Protein AF-A0A7W0TTY4-F1 (afdb_monomer)

Foldseek 3Di:
DDDPPPDDPDQDLAVLVDKDWFFFFQDDPVVCCVLPVWDWDWDADPPAIKTWTWDQWPPRFIWIWMDGPPDPDGGIIIMGHPPDQSVVVVVRVCVNSVDDPNGTPDGDDHD

Nearest PDB structures (foldseek):
  1e42-assembly1_A  TM=5.066E-01  e=1.480E-01  Homo sapiens
  3cfi-assembly3_G  TM=5.150E-01  e=8.373E-01  Vibrio vulnificus
  6yp4-assembly1_A-2  TM=6.833E-01  e=2.816E+00  Hippeastrum hybrid cultivar
  7k9m-assembly1_B  TM=3.109E-01  e=1.408E+00  Mycobacterium tuberculosis H37Rv
  4esq-assembly1_A  TM=3.036E-01  e=7.519E+00  Mycobacterium tuberculosis H37Rv

Mean predicted aligned error: 6.45 Å

Secondary structure (DSSP, 8-state):
------------SSTTS-EEEEEEESS-HHHHHHHH----EEEE-SS-EEEEEEEE-STT-EEEEEEETT--SSSEEEEEETTS-HHHHHHHHHHHTT--TTSEEEEPPP-

Solvent-accessible surface area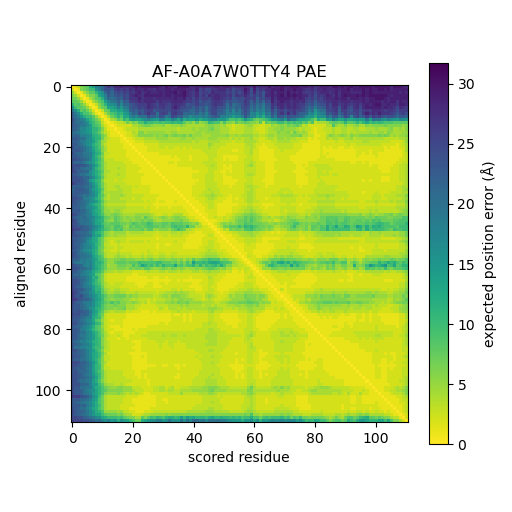 (backbone atoms only — not comparable to full-atom values): 6717 Å² total; per-residue (Å²): 137,87,77,82,78,74,79,73,75,78,73,61,86,27,89,72,76,44,68,38,73,46,34,29,30,50,50,42,66,72,52,44,24,70,76,70,70,50,70,69,43,82,50,69,61,98,87,45,48,26,39,35,31,77,46,79,49,75,93,89,38,51,33,41,38,38,38,51,75,84,56,86,66,88,34,22,38,31,30,32,33,60,84,55,62,64,73,60,51,51,54,48,50,33,64,74,67,68,56,54,86,80,45,46,75,45,69,52,80,91,130

Sequence (111 aa):
MSSQAATTARATLFPSGDSEPLAVLAAEPVVLAARYGLSFVDGSDDLDALQFAVLDLAAERSVALSKHQGDLHPGTVVRIDANADPTEARAMLAATLDLGPGDVLWWSPDS

Radius of gyration: 15.49 Å; Cα contacts (8 Å, |Δi|>4): 180; chains: 1; bounding box: 29×57×33 Å

pLDDT: mean 88.56, std 15.49, range [40.41, 98.44]

Structure (mmCIF, N/CA/C/O backbone):
data_AF-A0A7W0TTY4-F1
#
_entry.id   AF-A0A7W0TTY4-F1
#
loop_
_atom_site.group_PDB
_atom_site.id
_atom_site.type_symbol
_atom_site.label_atom_id
_atom_site.label_alt_id
_atom_site.label_comp_id
_atom_site.label_asym_id
_atom_site.label_entity_id
_atom_site.label_seq_id
_atom_site.pdbx_PDB_ins_code
_atom_site.Cartn_x
_atom_site.Cartn_y
_atom_site.Cartn_z
_atom_site.occupancy
_atom_site.B_iso_or_equiv
_atom_site.auth_seq_id
_atom_site.auth_comp_id
_atom_site.auth_asym_id
_atom_site.auth_atom_id
_atom_site.pdbx_PDB_model_num
ATOM 1 N N . MET A 1 1 ? 9.647 -46.475 -7.201 1.00 47.16 1 MET A N 1
ATOM 2 C CA . MET A 1 1 ? 9.861 -45.374 -8.162 1.00 47.16 1 MET A CA 1
ATOM 3 C C . MET A 1 1 ? 9.650 -44.081 -7.402 1.00 47.16 1 MET A C 1
ATOM 5 O O . MET A 1 1 ? 8.516 -43.673 -7.201 1.00 47.16 1 MET A O 1
ATOM 9 N N . SER A 1 2 ? 10.733 -43.530 -6.860 1.00 45.25 2 SER A N 1
ATOM 10 C CA . SER A 1 2 ? 10.712 -42.271 -6.119 1.00 45.25 2 SER A CA 1
ATOM 11 C C . SER A 1 2 ? 10.823 -41.132 -7.122 1.00 45.25 2 SER A C 1
ATOM 13 O O . SER A 1 2 ? 11.806 -41.074 -7.853 1.00 45.25 2 SER A O 1
ATOM 15 N N . SER A 1 3 ? 9.838 -40.241 -7.155 1.00 49.91 3 SER A N 1
ATOM 16 C CA . SER A 1 3 ? 9.991 -38.934 -7.787 1.00 49.91 3 SER A CA 1
ATOM 17 C C . SER A 1 3 ? 9.667 -37.889 -6.733 1.00 49.91 3 SER A C 1
ATOM 19 O O . SER A 1 3 ? 8.506 -37.593 -6.464 1.00 49.91 3 SER A O 1
ATOM 21 N N . GLN A 1 4 ? 10.719 -37.392 -6.085 1.00 43.12 4 GLN A N 1
ATOM 22 C CA . GLN A 1 4 ? 10.678 -36.137 -5.351 1.00 43.12 4 GLN A CA 1
ATOM 23 C C . GLN A 1 4 ? 10.422 -35.033 -6.379 1.00 43.12 4 GLN A C 1
ATOM 25 O O . GLN A 1 4 ? 11.297 -34.723 -7.184 1.00 43.12 4 GLN A O 1
ATOM 30 N N . ALA A 1 5 ? 9.224 -34.453 -6.374 1.00 44.28 5 ALA A N 1
ATOM 31 C CA . ALA A 1 5 ? 9.045 -33.125 -6.935 1.00 44.28 5 ALA A CA 1
ATOM 32 C C . ALA A 1 5 ? 9.686 -32.162 -5.934 1.00 44.28 5 ALA A C 1
ATOM 34 O O . ALA A 1 5 ? 9.143 -31.913 -4.858 1.00 44.28 5 ALA A O 1
ATOM 35 N N . ALA A 1 6 ? 10.906 -31.736 -6.249 1.00 43.47 6 ALA A N 1
ATOM 36 C CA . ALA A 1 6 ? 11.620 -30.727 -5.497 1.00 43.47 6 ALA A CA 1
ATOM 37 C C . ALA A 1 6 ? 10.743 -29.476 -5.395 1.00 43.47 6 ALA A C 1
ATOM 39 O O . ALA A 1 6 ? 10.343 -28.901 -6.405 1.00 43.47 6 ALA A O 1
ATOM 40 N N . THR A 1 7 ? 10.440 -29.105 -4.156 1.00 40.41 7 THR A N 1
ATOM 41 C CA . THR A 1 7 ? 9.923 -27.816 -3.715 1.00 40.41 7 THR A CA 1
ATOM 42 C C . THR A 1 7 ? 10.511 -26.686 -4.560 1.00 40.41 7 THR A C 1
ATOM 44 O O . THR A 1 7 ? 11.670 -26.314 -4.383 1.00 40.41 7 THR A O 1
ATOM 47 N N . THR A 1 8 ? 9.727 -26.150 -5.497 1.00 42.31 8 THR A N 1
ATOM 48 C CA . THR A 1 8 ? 10.056 -24.904 -6.189 1.00 42.31 8 THR A CA 1
ATOM 49 C C . THR A 1 8 ? 10.200 -23.832 -5.118 1.00 42.31 8 THR A C 1
ATOM 51 O O . THR A 1 8 ? 9.274 -23.607 -4.336 1.00 42.31 8 THR A O 1
ATOM 54 N N . ALA A 1 9 ? 11.394 -23.245 -5.026 1.00 42.09 9 ALA A N 1
ATOM 55 C CA . ALA A 1 9 ? 11.694 -22.145 -4.128 1.00 42.09 9 ALA A CA 1
ATOM 56 C C . ALA A 1 9 ? 10.565 -21.111 -4.215 1.00 42.09 9 ALA A C 1
ATOM 58 O O . ALA A 1 9 ? 10.241 -20.646 -5.308 1.00 42.09 9 ALA A O 1
ATOM 59 N N . ARG A 1 10 ? 9.932 -20.794 -3.079 1.00 45.00 10 ARG A N 1
ATOM 60 C CA . ARG A 1 10 ? 9.046 -19.632 -2.989 1.00 45.00 10 ARG A CA 1
ATOM 61 C C . ARG A 1 10 ? 9.868 -18.442 -3.470 1.00 45.00 10 ARG A C 1
ATOM 63 O O . ARG A 1 10 ? 10.856 -18.105 -2.821 1.00 45.00 10 ARG A O 1
ATOM 70 N N . ALA A 1 11 ? 9.500 -17.884 -4.621 1.00 53.22 11 ALA A N 1
ATOM 71 C CA . ALA A 1 11 ? 10.042 -16.620 -5.081 1.00 53.22 11 ALA A CA 1
ATOM 72 C C . ALA A 1 11 ? 9.951 -15.639 -3.910 1.00 53.22 11 ALA A C 1
ATOM 74 O O . ALA A 1 11 ? 8.915 -15.552 -3.243 1.00 53.22 11 ALA A O 1
ATOM 75 N N . THR A 1 12 ? 11.060 -14.979 -3.595 1.00 68.94 12 THR A N 1
ATOM 76 C CA . THR A 1 12 ? 11.022 -13.821 -2.712 1.00 68.94 12 THR A CA 1
ATOM 77 C C . THR A 1 12 ? 9.977 -12.864 -3.272 1.00 68.94 12 THR A C 1
ATOM 79 O O . THR A 1 12 ? 9.953 -12.629 -4.478 1.00 68.94 12 THR A O 1
ATOM 82 N N . LEU A 1 13 ? 9.098 -12.348 -2.405 1.00 81.94 13 LEU A N 1
ATOM 83 C CA . LEU A 1 13 ? 8.052 -11.391 -2.788 1.00 81.94 13 LEU A CA 1
ATOM 84 C C . LEU A 1 13 ? 8.611 -10.260 -3.667 1.00 81.94 13 LEU A C 1
ATOM 86 O O . LEU A 1 13 ? 7.957 -9.810 -4.600 1.00 81.94 13 LEU A O 1
ATOM 90 N N . PHE A 1 14 ? 9.845 -9.855 -3.374 1.00 86.50 14 PHE A N 1
ATOM 91 C CA . PHE A 1 14 ? 10.609 -8.882 -4.131 1.00 86.50 14 PHE A CA 1
ATOM 92 C C . PHE A 1 14 ? 11.804 -9.565 -4.818 1.00 86.50 14 PHE A C 1
ATOM 94 O O . PHE A 1 14 ? 12.672 -10.118 -4.126 1.00 86.50 14 PHE A O 1
ATOM 101 N N . PRO A 1 15 ? 11.856 -9.585 -6.164 1.00 87.88 15 PRO A N 1
ATOM 102 C CA . PRO A 1 15 ? 12.981 -10.134 -6.924 1.00 87.88 15 PRO A CA 1
ATOM 103 C C . PRO A 1 15 ? 14.346 -9.511 -6.599 1.00 87.88 15 PRO A C 1
ATOM 105 O O . PRO A 1 15 ? 15.356 -10.210 -6.648 1.00 87.88 15 PRO A O 1
ATOM 108 N N . SER A 1 16 ? 14.392 -8.223 -6.256 1.00 88.19 16 SER A N 1
ATOM 109 C CA . SER A 1 16 ? 15.611 -7.513 -5.843 1.00 88.19 16 SER A CA 1
ATOM 110 C C . SER A 1 16 ? 16.163 -7.992 -4.497 1.00 88.19 16 SER A C 1
ATOM 112 O O . SER A 1 16 ? 17.339 -7.782 -4.205 1.00 88.19 16 SER A O 1
ATOM 114 N N . GLY A 1 17 ? 15.326 -8.640 -3.680 1.00 89.50 17 GLY A N 1
ATOM 115 C CA . GLY A 1 17 ? 15.631 -8.950 -2.285 1.00 89.50 17 GLY A CA 1
ATOM 116 C C . GLY A 1 17 ? 15.479 -7.757 -1.336 1.00 89.50 17 GLY A C 1
ATOM 117 O O . GLY A 1 17 ? 15.728 -7.925 -0.145 1.00 89.50 17 GLY A O 1
ATOM 118 N N . ASP A 1 18 ? 15.049 -6.594 -1.834 1.00 91.69 18 ASP A N 1
ATOM 119 C CA . ASP A 1 18 ? 14.802 -5.387 -1.045 1.00 91.69 18 ASP A CA 1
ATOM 120 C C . ASP A 1 18 ? 13.468 -4.727 -1.436 1.00 91.69 18 ASP A C 1
ATOM 122 O O . ASP A 1 18 ? 12.797 -5.130 -2.388 1.00 91.69 18 ASP A O 1
ATOM 126 N N . SER A 1 19 ? 13.040 -3.728 -0.669 1.00 93.50 19 SER A N 1
ATOM 127 C CA . SER A 1 19 ? 11.815 -2.994 -0.957 1.00 93.50 19 SER A CA 1
ATOM 128 C C . SER A 1 19 ? 11.825 -1.558 -0.487 1.00 93.50 19 SER A C 1
ATOM 130 O O . SER A 1 19 ? 12.307 -1.225 0.597 1.00 93.50 19 SER A O 1
ATOM 132 N N . GLU A 1 20 ? 11.142 -0.724 -1.256 1.00 94.88 20 GLU A N 1
ATOM 133 C CA . GLU A 1 20 ? 10.996 0.696 -0.980 1.00 94.88 20 GLU A CA 1
ATOM 134 C C . GLU A 1 20 ? 9.535 1.052 -0.683 1.00 94.88 20 GLU A C 1
ATOM 136 O O . GLU A 1 20 ? 8.612 0.420 -1.215 1.00 94.88 20 GLU A O 1
ATOM 141 N N . PRO A 1 21 ? 9.284 2.037 0.198 1.00 96.25 21 PRO A N 1
ATOM 142 C CA . PRO A 1 21 ? 7.938 2.531 0.433 1.00 96.25 21 PRO A CA 1
ATOM 143 C C . PRO A 1 21 ? 7.409 3.239 -0.821 1.00 96.25 21 PRO A C 1
ATOM 145 O O . PRO A 1 21 ? 8.047 4.134 -1.369 1.00 96.25 21 PRO A O 1
ATOM 148 N N . LEU A 1 22 ? 6.207 2.863 -1.246 1.00 97.31 22 LEU A N 1
ATOM 149 C CA . LEU A 1 22 ? 5.510 3.463 -2.382 1.00 97.31 22 LEU A CA 1
ATOM 150 C C . LEU A 1 22 ? 4.443 4.460 -1.938 1.00 97.31 22 LEU A C 1
ATOM 152 O O . LEU A 1 22 ? 4.281 5.515 -2.552 1.00 97.31 22 LEU A O 1
ATOM 156 N N . ALA A 1 23 ? 3.671 4.099 -0.914 1.00 98.00 23 ALA A N 1
ATOM 157 C CA . ALA A 1 23 ? 2.515 4.869 -0.480 1.00 98.00 23 ALA A CA 1
ATOM 158 C C . ALA A 1 23 ? 2.136 4.568 0.972 1.00 98.00 23 ALA A C 1
ATOM 160 O O . ALA A 1 23 ? 2.522 3.540 1.530 1.00 98.00 23 ALA A O 1
ATOM 161 N N . VAL A 1 24 ? 1.303 5.435 1.544 1.00 98.38 24 VAL A N 1
ATOM 162 C CA . VAL A 1 24 ? 0.523 5.149 2.753 1.00 98.38 24 VAL A CA 1
ATOM 163 C C . VAL A 1 24 ? -0.953 5.309 2.412 1.00 98.38 24 VAL A C 1
ATOM 165 O O . VAL A 1 24 ? -1.410 6.415 2.118 1.00 98.38 24 VAL A O 1
ATOM 168 N N . LEU A 1 25 ? -1.701 4.207 2.440 1.00 98.44 25 LEU A N 1
ATOM 169 C CA . LEU A 1 25 ? -3.150 4.221 2.243 1.00 98.44 25 LEU A CA 1
ATOM 170 C C . LEU A 1 25 ? -3.838 4.699 3.521 1.00 98.44 25 LEU A C 1
ATOM 172 O O . LEU A 1 25 ? -3.457 4.290 4.613 1.00 98.44 25 LEU A O 1
ATOM 176 N N . ALA A 1 26 ? -4.880 5.518 3.392 1.00 98.12 26 ALA A N 1
ATOM 177 C CA . ALA A 1 26 ? -5.623 6.060 4.531 1.00 98.12 26 ALA A CA 1
ATOM 178 C C . ALA A 1 26 ? -6.371 4.988 5.335 1.00 98.12 26 ALA A C 1
ATOM 180 O O . ALA A 1 26 ? -6.635 5.167 6.522 1.00 98.12 26 ALA A O 1
ATOM 181 N N . ALA A 1 27 ? -6.726 3.878 4.690 1.00 97.81 27 ALA A N 1
ATOM 182 C CA . ALA A 1 27 ? -7.432 2.776 5.319 1.00 97.81 27 ALA A CA 1
ATOM 183 C C . ALA A 1 27 ? -6.483 1.855 6.108 1.00 97.81 27 ALA A C 1
ATOM 185 O O . ALA A 1 27 ? -5.400 1.496 5.643 1.00 97.81 27 ALA A O 1
ATOM 186 N N . GLU A 1 28 ? -6.942 1.428 7.284 1.00 97.88 28 GLU A N 1
AT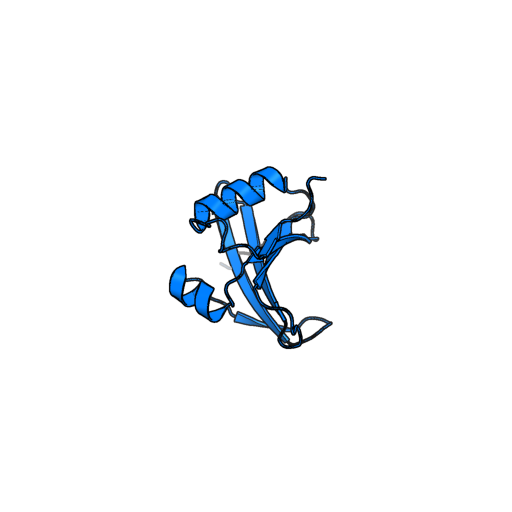OM 187 C CA . GLU A 1 28 ? -6.303 0.391 8.104 1.00 97.88 28 GLU A CA 1
ATOM 188 C C . GLU A 1 28 ? -6.477 -1.012 7.484 1.00 97.88 28 GLU A C 1
ATOM 190 O O . GLU A 1 28 ? -7.430 -1.222 6.718 1.00 97.88 28 GLU A O 1
ATOM 195 N N . PRO A 1 29 ? -5.645 -2.007 7.857 1.00 97.56 29 PRO A N 1
ATOM 196 C CA . PRO A 1 29 ? -5.710 -3.366 7.311 1.00 97.56 29 PRO A CA 1
ATOM 197 C C . PRO A 1 29 ? -7.107 -3.991 7.339 1.00 97.56 29 PRO A C 1
ATOM 199 O O . PRO A 1 29 ? -7.551 -4.565 6.349 1.00 97.56 29 PRO A O 1
ATOM 202 N N . VAL A 1 30 ? -7.845 -3.820 8.441 1.00 97.00 30 VAL A N 1
ATOM 203 C CA . VAL A 1 30 ? -9.213 -4.348 8.590 1.00 97.00 30 VAL A CA 1
ATOM 204 C C . VAL A 1 30 ? -10.190 -3.756 7.568 1.00 97.00 30 VAL A C 1
ATOM 206 O O . VAL A 1 30 ? -11.060 -4.458 7.053 1.00 97.00 30 VAL A O 1
ATOM 209 N N . VAL A 1 31 ? -10.032 -2.474 7.234 1.00 97.56 31 VAL A N 1
ATOM 210 C CA . VAL A 1 31 ? -10.875 -1.785 6.250 1.00 97.56 31 VAL A CA 1
ATOM 211 C C . VAL A 1 31 ? -10.491 -2.219 4.840 1.00 97.56 31 VAL A C 1
ATOM 213 O O . VAL A 1 31 ? -11.372 -2.504 4.031 1.00 97.56 31 VAL A O 1
ATOM 216 N N . LEU A 1 32 ? -9.190 -2.323 4.551 1.00 97.44 32 LEU A N 1
ATOM 217 C CA . LEU A 1 32 ? -8.684 -2.812 3.267 1.00 97.44 32 LEU A CA 1
ATOM 218 C C . LEU A 1 32 ? -9.114 -4.262 3.001 1.00 97.44 32 LEU A C 1
ATOM 220 O O . LEU A 1 32 ? -9.563 -4.575 1.900 1.00 97.44 32 LEU A O 1
ATOM 224 N N . ALA A 1 33 ? -9.045 -5.125 4.017 1.00 97.19 33 ALA A N 1
ATOM 225 C CA . ALA A 1 33 ? -9.526 -6.501 3.954 1.00 97.19 33 ALA A CA 1
ATOM 226 C C . ALA A 1 33 ? -11.016 -6.561 3.598 1.00 97.19 33 ALA A C 1
ATOM 228 O O . ALA A 1 33 ? -11.409 -7.268 2.673 1.00 97.19 33 ALA A O 1
ATOM 229 N N . ALA A 1 34 ? -11.843 -5.767 4.285 1.00 97.50 34 ALA A N 1
ATOM 230 C CA . ALA A 1 34 ? -13.281 -5.734 4.045 1.00 97.50 34 ALA A CA 1
ATOM 231 C C . ALA A 1 34 ? -13.649 -5.146 2.671 1.00 97.50 34 ALA A C 1
ATOM 233 O O . ALA A 1 34 ? -14.545 -5.663 2.007 1.00 97.50 34 ALA A O 1
ATOM 234 N N . ARG A 1 35 ? -12.975 -4.070 2.2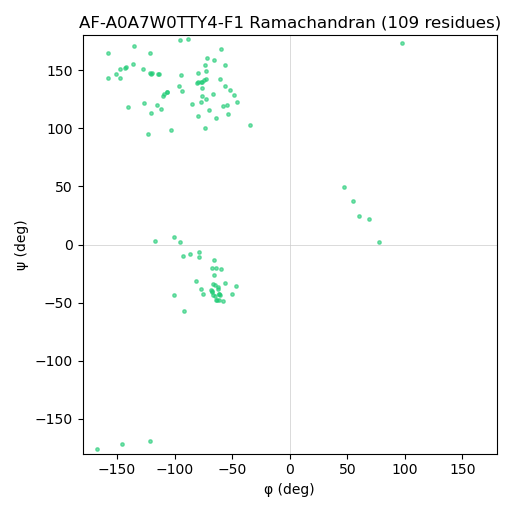40 1.00 96.50 35 ARG A N 1
ATOM 235 C CA . ARG A 1 35 ? -13.297 -3.352 0.995 1.00 96.50 35 ARG A CA 1
ATOM 236 C C . ARG A 1 35 ? -12.809 -4.085 -0.252 1.00 96.50 35 ARG A C 1
ATOM 238 O O . ARG A 1 35 ? -13.512 -4.081 -1.257 1.00 96.50 35 ARG A O 1
ATOM 245 N N . TYR A 1 36 ? -11.633 -4.705 -0.184 1.00 95.06 36 TYR A N 1
ATOM 246 C CA . TYR A 1 36 ? -10.951 -5.273 -1.352 1.00 95.06 36 TYR A CA 1
ATOM 247 C C . TYR A 1 36 ? -10.771 -6.795 -1.284 1.00 95.06 36 TYR A C 1
ATOM 249 O O . TYR A 1 36 ? -10.163 -7.380 -2.174 1.00 95.06 36 TYR A O 1
ATOM 257 N N . GLY A 1 37 ? -11.282 -7.455 -0.239 1.00 95.56 37 GLY A N 1
ATOM 258 C CA . GLY A 1 37 ? -11.147 -8.905 -0.070 1.00 95.56 37 GLY A CA 1
ATOM 259 C C . GLY A 1 37 ? -9.716 -9.361 0.230 1.00 95.56 37 GLY A C 1
ATOM 260 O O . GLY A 1 37 ? -9.378 -10.517 -0.021 1.00 95.56 37 GLY A O 1
ATOM 261 N N . LEU A 1 38 ? -8.863 -8.468 0.744 1.00 95.44 38 LEU A N 1
ATOM 262 C CA . LEU A 1 38 ? -7.481 -8.800 1.092 1.00 95.44 38 LEU A CA 1
ATOM 263 C C . LEU A 1 38 ? -7.427 -9.667 2.350 1.00 95.44 38 LEU A C 1
ATOM 265 O O . LEU A 1 38 ? -8.162 -9.449 3.311 1.00 95.44 38 LEU A O 1
ATOM 269 N N . SER A 1 39 ? -6.506 -10.626 2.357 1.00 96.25 39 SER A 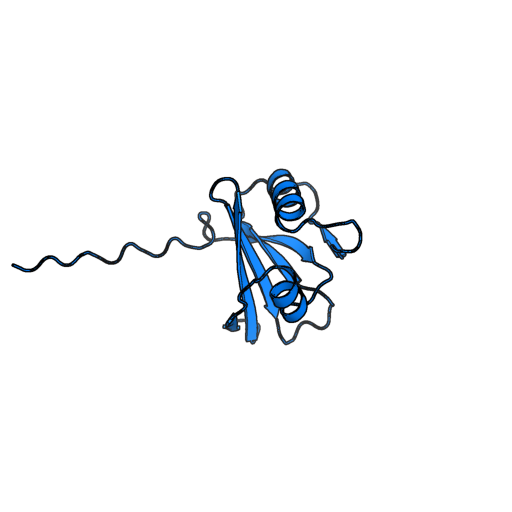N 1
ATOM 270 C CA . SER A 1 39 ? -6.226 -11.459 3.526 1.00 96.25 39 SER A CA 1
ATOM 271 C C . SER A 1 39 ? -4.944 -10.981 4.193 1.00 96.25 39 SER A C 1
ATOM 273 O O . SER A 1 39 ? -3.848 -11.315 3.748 1.00 96.25 39 SER A O 1
ATOM 275 N N . PHE A 1 40 ? -5.094 -10.189 5.253 1.00 96.69 40 PHE A N 1
ATOM 276 C CA . PHE A 1 40 ? -3.977 -9.838 6.122 1.00 96.69 40 PHE A CA 1
ATOM 277 C C . PHE A 1 40 ? -3.696 -10.983 7.091 1.00 96.69 40 PHE A C 1
ATOM 279 O O . PHE A 1 40 ? -4.617 -11.606 7.621 1.00 96.69 40 PHE A O 1
ATOM 286 N N . VAL A 1 41 ? -2.416 -11.248 7.316 1.00 96.12 41 VAL A N 1
ATOM 287 C CA . VAL A 1 41 ? -1.933 -12.209 8.302 1.00 96.12 41 VAL A CA 1
ATOM 288 C C . VAL A 1 41 ? -1.066 -11.490 9.323 1.00 96.12 41 VAL A C 1
ATOM 290 O O . VAL A 1 41 ? -0.378 -10.521 8.993 1.00 96.12 41 VAL A O 1
ATOM 293 N N . ASP A 1 42 ? -1.104 -11.969 10.561 1.00 96.00 42 ASP A N 1
ATOM 294 C CA . ASP A 1 42 ? -0.211 -11.484 11.604 1.00 96.00 42 ASP A CA 1
ATOM 295 C C . ASP A 1 42 ? 1.192 -12.076 11.396 1.00 96.00 42 ASP A C 1
ATOM 297 O O . ASP A 1 42 ? 1.364 -13.251 11.055 1.00 96.00 42 ASP A O 1
ATOM 301 N N . GLY A 1 43 ? 2.205 -11.251 11.613 1.00 93.00 43 GLY A N 1
ATOM 302 C CA . GLY A 1 43 ? 3.613 -11.610 11.584 1.00 93.00 43 GLY A CA 1
ATOM 303 C C . GLY A 1 43 ? 4.397 -10.811 12.616 1.00 93.00 43 GLY A C 1
ATOM 304 O O . GLY A 1 43 ? 3.835 -10.076 13.427 1.00 93.00 43 GLY A O 1
ATOM 305 N N . SER A 1 44 ? 5.716 -10.938 12.562 1.00 90.62 44 SER A N 1
ATOM 306 C CA . SER A 1 44 ? 6.645 -10.138 13.360 1.00 90.62 44 SER A CA 1
ATOM 307 C C . SER A 1 44 ? 7.932 -9.916 12.580 1.00 90.62 44 SER A C 1
ATOM 309 O O . SER A 1 44 ? 8.394 -10.843 11.907 1.00 90.62 44 SER A O 1
ATOM 311 N N . ASP A 1 45 ? 8.525 -8.738 12.712 1.00 85.75 45 ASP A N 1
ATOM 312 C CA . ASP A 1 45 ? 9.891 -8.458 12.272 1.00 85.75 45 ASP A CA 1
ATOM 313 C C . ASP A 1 45 ? 10.757 -7.987 13.454 1.00 85.75 45 ASP A C 1
ATOM 315 O O . ASP A 1 45 ? 10.367 -8.119 14.615 1.00 85.75 45 ASP A O 1
ATOM 319 N N . ASP A 1 46 ? 11.960 -7.487 13.164 1.00 85.50 46 ASP A N 1
ATOM 320 C CA . ASP A 1 46 ? 12.901 -7.011 14.185 1.00 85.50 46 ASP A CA 1
ATOM 321 C C . ASP A 1 46 ? 12.402 -5.765 14.944 1.00 85.50 46 ASP A C 1
ATOM 323 O O . ASP A 1 46 ? 12.989 -5.399 15.964 1.00 85.50 46 ASP A O 1
ATOM 327 N N . LEU A 1 47 ? 11.351 -5.095 14.454 1.00 84.00 47 LEU A N 1
ATOM 328 C CA . LEU A 1 47 ? 10.771 -3.915 15.087 1.00 84.00 47 LEU A CA 1
ATOM 329 C C . LEU A 1 47 ? 9.636 -4.302 16.037 1.00 84.00 47 LEU A C 1
ATOM 331 O O . LEU A 1 47 ? 9.693 -3.941 17.213 1.00 84.00 47 LEU A O 1
ATOM 335 N N . ASP A 1 48 ? 8.609 -4.998 15.535 1.00 89.62 48 ASP A N 1
ATOM 336 C CA . ASP A 1 48 ? 7.436 -5.415 16.320 1.00 89.62 48 ASP A CA 1
ATOM 337 C C . ASP A 1 48 ? 6.571 -6.455 15.570 1.00 89.62 48 ASP A C 1
ATOM 339 O O . ASP A 1 48 ? 6.873 -6.893 14.455 1.00 89.62 48 ASP A O 1
ATOM 343 N N . ALA A 1 49 ? 5.445 -6.835 16.172 1.00 94.56 49 ALA A N 1
ATOM 344 C CA . ALA A 1 49 ? 4.334 -7.464 15.479 1.00 94.56 49 ALA A CA 1
ATOM 345 C C . ALA A 1 49 ? 3.762 -6.546 14.382 1.00 94.56 49 ALA A C 1
ATOM 347 O O . ALA A 1 49 ? 3.638 -5.326 14.541 1.00 94.56 49 ALA A O 1
ATOM 348 N N . LEU A 1 50 ? 3.362 -7.149 13.267 1.00 95.44 50 LEU A N 1
ATOM 349 C CA . LEU A 1 50 ? 2.750 -6.457 12.139 1.00 95.44 50 LEU A CA 1
ATOM 350 C C . LEU A 1 50 ? 1.646 -7.298 11.510 1.00 95.44 50 LEU A C 1
ATOM 352 O O . LEU A 1 50 ? 1.699 -8.524 11.515 1.00 95.44 50 LEU A O 1
ATOM 356 N N . GLN A 1 51 ? 0.680 -6.623 10.903 1.00 97.25 51 GLN A N 1
ATOM 357 C CA . GLN A 1 51 ? -0.228 -7.235 9.944 1.00 97.25 51 GLN A CA 1
ATOM 358 C C . GLN A 1 51 ? 0.300 -6.976 8.548 1.00 97.25 51 GLN A C 1
ATOM 360 O O . GLN A 1 51 ? 0.688 -5.846 8.245 1.00 97.25 51 GLN A O 1
ATOM 365 N N . PHE A 1 52 ? 0.292 -7.986 7.685 1.00 96.19 52 PHE A N 1
ATOM 366 C CA . PHE A 1 52 ? 0.687 -7.798 6.297 1.00 96.19 52 PHE A CA 1
ATOM 367 C C . PHE A 1 52 ? -0.149 -8.621 5.322 1.00 96.19 52 PHE A C 1
ATOM 369 O O . PHE A 1 52 ? -0.675 -9.680 5.658 1.00 96.19 52 PHE A O 1
ATOM 376 N N . ALA A 1 53 ? -0.265 -8.118 4.101 1.00 96.88 53 ALA A N 1
ATOM 377 C CA . ALA A 1 53 ? -0.872 -8.797 2.968 1.00 96.88 53 ALA A CA 1
ATOM 378 C C . ALA A 1 53 ? 0.003 -8.593 1.730 1.00 96.88 53 ALA A C 1
ATOM 380 O O . ALA A 1 53 ? 0.738 -7.610 1.624 1.00 96.88 53 ALA A O 1
ATOM 381 N N . VAL A 1 54 ? -0.105 -9.515 0.780 1.00 95.62 54 VAL A N 1
ATOM 382 C CA . VAL A 1 54 ? 0.462 -9.353 -0.558 1.00 95.62 54 VAL A CA 1
ATOM 383 C C . VAL A 1 54 ? -0.685 -9.100 -1.518 1.00 95.62 54 VAL A C 1
ATOM 385 O O . VAL A 1 54 ? -1.685 -9.818 -1.490 1.00 95.62 54 VAL A O 1
ATOM 388 N N . LEU A 1 55 ? -0.538 -8.072 -2.345 1.00 94.38 55 LEU A N 1
ATOM 389 C CA . LEU A 1 55 ? -1.457 -7.774 -3.431 1.00 94.38 55 LEU A CA 1
ATOM 390 C C . LEU A 1 55 ? -0.715 -7.933 -4.750 1.00 94.38 55 LEU A C 1
ATOM 392 O O . LEU A 1 55 ? 0.250 -7.215 -5.014 1.00 94.38 55 LEU A O 1
ATOM 396 N N . ASP A 1 56 ? -1.203 -8.843 -5.581 1.00 92.44 56 ASP A N 1
ATOM 397 C CA . ASP A 1 56 ? -0.750 -8.958 -6.958 1.00 92.44 56 ASP A CA 1
ATOM 398 C C . ASP A 1 56 ? -1.392 -7.844 -7.789 1.00 92.44 56 ASP A C 1
ATOM 400 O O . ASP A 1 56 ? -2.614 -7.682 -7.837 1.00 92.44 56 ASP A O 1
ATOM 404 N N . LEU A 1 57 ? -0.541 -7.050 -8.422 1.00 89.44 57 LEU A N 1
ATOM 405 C CA . LEU A 1 57 ? -0.906 -6.084 -9.442 1.00 89.44 57 LEU A CA 1
ATOM 406 C C . LEU A 1 57 ? -0.884 -6.763 -10.822 1.00 89.44 57 LEU A C 1
ATOM 408 O O . LEU A 1 57 ? -0.528 -7.932 -10.983 1.00 89.44 57 LEU A O 1
ATOM 412 N N . ALA A 1 58 ? -1.255 -6.015 -11.862 1.00 85.38 58 ALA A N 1
ATOM 413 C CA . ALA A 1 58 ? -1.089 -6.476 -13.237 1.00 85.38 58 ALA A CA 1
ATOM 414 C C . ALA A 1 58 ? 0.394 -6.770 -13.579 1.00 85.38 58 ALA A C 1
ATOM 416 O O . ALA A 1 58 ? 1.309 -6.398 -12.848 1.00 85.38 58 ALA A O 1
ATOM 417 N N . ALA A 1 59 ? 0.636 -7.423 -14.719 1.00 79.81 59 ALA A N 1
ATOM 418 C CA . ALA A 1 59 ? 1.983 -7.659 -15.259 1.00 79.81 59 ALA A CA 1
ATOM 419 C C . ALA A 1 59 ? 2.966 -8.356 -14.289 1.00 79.81 59 ALA A C 1
ATOM 421 O O . ALA A 1 59 ? 4.150 -8.030 -14.281 1.00 79.81 59 ALA A O 1
ATOM 422 N N . GLU A 1 60 ? 2.471 -9.308 -13.485 1.00 74.62 60 GLU A N 1
ATOM 423 C CA . GLU A 1 60 ? 3.280 -10.134 -12.564 1.00 74.62 60 GLU A CA 1
ATOM 424 C C . GLU A 1 60 ? 4.040 -9.324 -11.499 1.00 74.62 60 GLU A C 1
ATOM 426 O O . GLU A 1 60 ? 5.055 -9.770 -10.966 1.00 74.62 60 GLU A O 1
ATOM 431 N N . ARG A 1 61 ? 3.553 -8.122 -11.173 1.00 84.69 61 ARG A N 1
ATOM 432 C CA . ARG A 1 61 ? 4.096 -7.314 -10.078 1.00 84.69 61 ARG A CA 1
ATOM 433 C C . ARG A 1 61 ? 3.294 -7.564 -8.817 1.00 84.69 61 ARG A C 1
ATOM 435 O O . ARG A 1 61 ? 2.079 -7.689 -8.882 1.00 84.69 61 ARG A O 1
ATOM 442 N N . SER A 1 62 ? 3.953 -7.533 -7.670 1.00 92.69 62 SER A N 1
ATOM 443 C CA . SER A 1 62 ? 3.287 -7.632 -6.374 1.00 92.69 62 SER A CA 1
ATOM 444 C C . SER A 1 62 ? 3.720 -6.476 -5.483 1.00 92.69 62 SER A C 1
ATOM 446 O O . SER A 1 62 ? 4.834 -5.959 -5.597 1.00 92.69 62 SER A O 1
ATOM 448 N N . VAL A 1 63 ? 2.831 -6.072 -4.583 1.00 95.75 63 VAL A N 1
ATOM 449 C CA . VAL A 1 63 ? 3.120 -5.099 -3.530 1.00 95.75 63 VAL A CA 1
ATOM 450 C C . VAL A 1 63 ? 2.865 -5.721 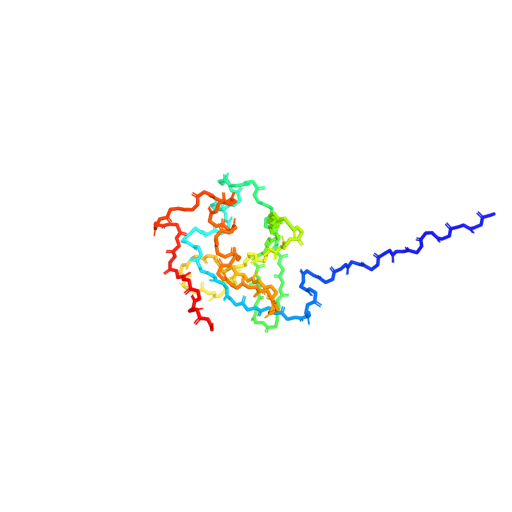-2.168 1.00 95.75 63 VAL A C 1
ATOM 452 O O . VAL A 1 63 ? 1.967 -6.551 -2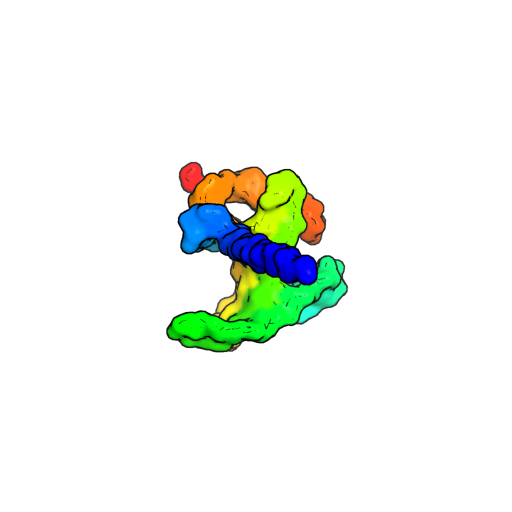.005 1.00 95.75 63 VAL A O 1
ATOM 455 N N . ALA A 1 64 ? 3.647 -5.303 -1.179 1.00 96.50 64 ALA A N 1
ATOM 456 C CA . ALA A 1 64 ? 3.392 -5.631 0.216 1.00 96.50 64 ALA A CA 1
ATOM 457 C C . ALA A 1 64 ? 2.566 -4.513 0.848 1.00 96.50 64 ALA A C 1
ATOM 459 O O . ALA A 1 64 ? 2.922 -3.343 0.725 1.00 96.50 64 ALA A O 1
ATOM 460 N N . LEU A 1 65 ? 1.498 -4.873 1.550 1.00 97.81 65 LEU A N 1
ATOM 461 C CA . LEU A 1 65 ? 0.765 -3.978 2.433 1.00 97.81 65 LEU A CA 1
ATOM 462 C C . LEU A 1 65 ? 1.093 -4.365 3.865 1.00 97.81 65 LEU A C 1
ATOM 464 O O . LEU A 1 65 ? 0.999 -5.545 4.195 1.00 97.81 65 LEU A O 1
ATOM 468 N N . SER A 1 66 ? 1.444 -3.408 4.717 1.00 96.94 66 SER A N 1
ATOM 469 C CA . SER A 1 66 ? 1.769 -3.704 6.110 1.00 96.94 66 SER A CA 1
ATOM 470 C C . SER A 1 66 ? 1.393 -2.597 7.084 1.00 96.94 66 SER A C 1
ATOM 472 O O . SER A 1 66 ? 1.429 -1.410 6.752 1.00 96.94 66 SER A O 1
ATOM 474 N N . LYS A 1 67 ? 1.100 -3.002 8.319 1.00 97.25 67 LYS A N 1
ATOM 475 C CA . LYS A 1 67 ? 0.907 -2.120 9.465 1.00 97.25 67 LYS A CA 1
ATOM 476 C C . LYS A 1 67 ? 1.534 -2.732 10.711 1.00 97.25 67 LYS A C 1
ATOM 478 O O . LYS A 1 67 ? 1.108 -3.800 11.145 1.00 97.25 67 LYS A O 1
ATOM 483 N N . HIS A 1 68 ? 2.523 -2.057 11.287 1.00 95.50 68 HIS A N 1
ATOM 484 C CA . HIS A 1 68 ? 3.096 -2.430 12.581 1.00 95.50 68 HIS A CA 1
ATOM 485 C C . HIS A 1 68 ? 2.153 -2.053 13.719 1.00 95.50 68 HIS A C 1
ATOM 487 O O . HIS A 1 68 ? 1.540 -0.986 13.694 1.00 95.50 68 HIS A O 1
ATOM 493 N N . GLN A 1 69 ? 2.061 -2.909 14.735 1.00 93.00 69 GLN A N 1
ATOM 494 C CA . GLN A 1 69 ? 1.175 -2.698 15.880 1.00 93.00 69 GLN A CA 1
ATOM 495 C C . GLN A 1 69 ? 1.581 -1.470 16.714 1.00 93.00 69 GLN A C 1
ATOM 497 O O . GLN A 1 69 ? 0.714 -0.758 17.222 1.00 93.00 69 GLN A O 1
ATOM 502 N N . GLY A 1 70 ? 2.885 -1.201 16.834 1.00 90.38 70 GLY A N 1
ATOM 503 C CA . GLY A 1 70 ? 3.419 -0.026 17.526 1.00 90.38 70 GLY A CA 1
ATOM 504 C C . GLY A 1 70 ? 3.371 1.294 16.741 1.00 90.38 70 GLY A C 1
ATOM 505 O O . GLY A 1 70 ? 3.701 2.337 17.308 1.00 90.38 70 GLY A O 1
ATOM 506 N N . ASP A 1 71 ? 2.982 1.291 15.461 1.00 91.19 71 ASP A N 1
ATOM 507 C CA . ASP A 1 71 ? 2.930 2.514 14.654 1.00 91.19 71 ASP A CA 1
ATOM 508 C C . ASP A 1 71 ? 1.663 3.332 14.953 1.00 91.19 71 ASP A C 1
ATOM 510 O O . ASP A 1 71 ? 0.549 2.948 14.598 1.00 91.19 71 ASP A O 1
ATOM 514 N N . LEU A 1 72 ? 1.852 4.489 15.595 1.00 92.19 72 LEU A N 1
ATOM 515 C CA . LEU A 1 72 ? 0.772 5.397 15.993 1.00 92.19 72 LEU A CA 1
ATOM 516 C C . LEU A 1 72 ? 0.243 6.271 14.846 1.00 92.19 72 LEU A C 1
ATOM 518 O O . LEU A 1 72 ? -0.764 6.960 15.024 1.00 92.19 72 LEU A O 1
ATOM 522 N N . HIS A 1 73 ? 0.916 6.299 13.694 1.00 93.75 73 HIS A N 1
ATOM 523 C CA . HIS A 1 73 ? 0.418 7.031 12.532 1.00 93.75 73 HIS A CA 1
ATOM 524 C C . HIS A 1 73 ? -0.773 6.283 11.927 1.00 93.75 73 HIS A C 1
ATOM 526 O O . HIS A 1 73 ? -0.826 5.065 12.022 1.00 93.75 73 HIS A O 1
ATOM 532 N N . PRO A 1 74 ? -1.752 6.952 11.309 1.00 94.06 74 PRO A N 1
ATOM 533 C CA . PRO A 1 74 ? -2.832 6.251 10.624 1.00 94.06 74 PRO A CA 1
ATOM 534 C C . PRO A 1 74 ? -2.358 5.630 9.306 1.00 94.06 74 PRO A C 1
ATOM 536 O O . PRO A 1 74 ? -1.452 6.146 8.648 1.00 94.06 74 PRO A O 1
ATOM 539 N N . GLY A 1 75 ? -3.044 4.572 8.886 1.00 97.06 75 GLY A N 1
ATOM 540 C CA . GLY A 1 75 ? -2.957 4.024 7.541 1.00 97.06 75 GLY A CA 1
ATOM 541 C C . GLY A 1 75 ? -2.025 2.828 7.389 1.00 97.06 75 GLY A C 1
ATOM 542 O O . GLY A 1 75 ? -1.292 2.445 8.302 1.00 97.06 75 GLY A O 1
ATOM 543 N N . THR A 1 76 ? -2.064 2.248 6.191 1.00 98.31 76 THR A N 1
ATOM 544 C CA . THR A 1 76 ? -1.324 1.037 5.812 1.00 98.31 76 THR A CA 1
ATOM 545 C C . THR A 1 76 ? -0.210 1.385 4.832 1.00 98.31 76 THR A C 1
ATOM 547 O O . THR A 1 76 ? -0.460 2.007 3.796 1.00 98.31 76 THR A O 1
ATOM 550 N N . VAL A 1 77 ? 1.016 0.961 5.131 1.00 97.94 77 VAL A N 1
ATOM 551 C CA . VAL A 1 77 ? 2.180 1.185 4.267 1.00 97.94 77 VAL A CA 1
ATOM 552 C C . VAL A 1 77 ? 2.131 0.220 3.090 1.00 97.94 77 VAL A C 1
ATOM 554 O O . VAL A 1 77 ? 1.905 -0.973 3.276 1.00 97.94 77 VAL A O 1
ATOM 557 N N . VAL A 1 78 ? 2.383 0.731 1.888 1.00 97.94 78 VAL A N 1
ATOM 558 C CA . VAL A 1 78 ? 2.561 -0.068 0.674 1.00 97.94 78 VAL A CA 1
ATOM 559 C C . VAL A 1 78 ? 4.024 -0.024 0.269 1.00 97.94 78 VAL A C 1
ATOM 561 O O . VAL A 1 78 ? 4.597 1.060 0.153 1.00 97.94 78 VAL A O 1
ATOM 564 N N . ARG A 1 79 ? 4.625 -1.190 0.033 1.00 97.00 79 ARG A N 1
ATOM 565 C CA . ARG A 1 79 ? 6.011 -1.334 -0.425 1.00 97.00 79 ARG A CA 1
ATOM 566 C C . ARG A 1 79 ? 6.074 -2.073 -1.754 1.00 97.00 79 ARG A C 1
ATOM 568 O O . ARG A 1 79 ? 5.269 -2.973 -2.003 1.00 97.00 79 ARG A O 1
ATOM 575 N N . ILE A 1 80 ? 7.049 -1.703 -2.574 1.00 95.81 80 ILE A N 1
ATOM 576 C CA . ILE A 1 80 ? 7.351 -2.337 -3.861 1.00 95.81 80 ILE A CA 1
ATOM 577 C C . ILE A 1 80 ? 8.778 -2.857 -3.889 1.00 95.81 80 ILE A C 1
ATOM 579 O O . ILE A 1 80 ? 9.591 -2.474 -3.052 1.00 95.81 80 ILE A O 1
ATOM 583 N N . ASP A 1 81 ? 9.073 -3.713 -4.865 1.00 94.38 81 ASP A N 1
ATOM 584 C CA . ASP A 1 81 ? 10.443 -4.121 -5.161 1.00 94.38 81 ASP A CA 1
ATOM 585 C C . ASP A 1 81 ? 11.322 -2.892 -5.436 1.00 94.38 81 ASP A C 1
ATOM 587 O O . ASP A 1 81 ? 10.899 -1.989 -6.157 1.00 94.38 81 ASP A O 1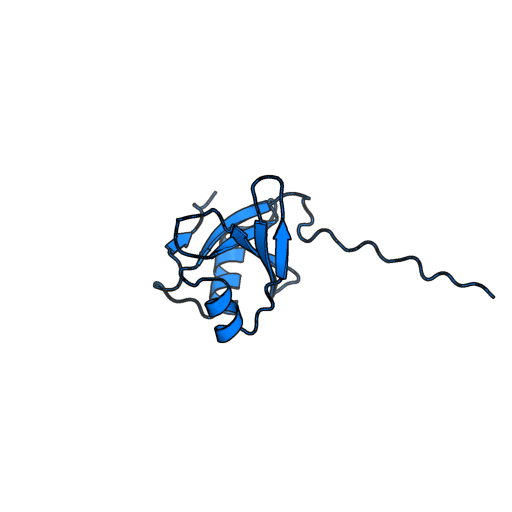
ATOM 591 N N . ALA A 1 82 ? 12.540 -2.861 -4.892 1.00 93.44 82 ALA A N 1
ATOM 592 C CA . ALA A 1 82 ? 13.428 -1.702 -5.025 1.00 93.44 82 ALA A CA 1
ATOM 593 C C . ALA A 1 82 ? 13.860 -1.401 -6.476 1.00 93.44 82 ALA A C 1
ATOM 595 O O . ALA A 1 82 ? 14.257 -0.281 -6.779 1.00 93.44 82 ALA A O 1
ATOM 596 N N . ASN A 1 83 ? 13.770 -2.373 -7.394 1.00 92.81 83 ASN A N 1
ATOM 597 C CA . ASN A 1 83 ? 14.065 -2.167 -8.814 1.00 92.81 83 ASN A CA 1
ATOM 598 C C . ASN A 1 83 ? 12.812 -1.858 -9.654 1.00 92.81 83 ASN A C 1
ATOM 600 O O . ASN A 1 83 ? 12.913 -1.751 -10.879 1.00 92.81 83 ASN A O 1
ATOM 604 N N . ALA A 1 84 ? 11.627 -1.766 -9.042 1.00 92.19 84 ALA A N 1
ATOM 605 C CA . ALA A 1 84 ? 10.400 -1.436 -9.756 1.00 92.19 84 ALA A CA 1
ATOM 606 C C . ALA A 1 84 ? 10.289 0.074 -10.021 1.00 92.19 84 ALA A C 1
ATOM 608 O O . ALA A 1 84 ? 10.705 0.897 -9.212 1.00 92.19 84 ALA A O 1
ATOM 609 N N . ASP A 1 85 ? 9.664 0.441 -11.144 1.00 92.69 85 ASP A N 1
ATOM 610 C CA . ASP A 1 85 ? 9.323 1.835 -11.440 1.00 92.69 85 ASP A CA 1
ATOM 611 C C . ASP A 1 85 ? 8.196 2.308 -10.496 1.00 92.69 85 ASP A C 1
ATOM 613 O O . ASP A 1 85 ? 7.074 1.780 -10.576 1.00 92.69 85 ASP A O 1
ATOM 617 N N . PRO A 1 86 ? 8.446 3.295 -9.612 1.00 93.81 86 PRO A N 1
ATOM 618 C CA . PRO A 1 86 ? 7.442 3.768 -8.672 1.00 93.81 86 PRO A CA 1
ATOM 619 C C . PRO A 1 86 ? 6.276 4.467 -9.377 1.00 93.81 86 PRO A C 1
ATOM 621 O O . PRO A 1 86 ? 5.140 4.315 -8.939 1.00 93.81 86 PRO A O 1
ATOM 624 N N . THR A 1 87 ? 6.501 5.180 -10.483 1.00 94.38 87 THR A N 1
ATOM 625 C CA . THR A 1 87 ? 5.433 5.877 -11.220 1.00 94.38 87 THR A CA 1
ATOM 626 C C . THR A 1 87 ? 4.435 4.875 -11.785 1.00 94.38 87 THR A C 1
ATOM 628 O O . THR A 1 87 ? 3.221 5.014 -11.606 1.00 94.38 87 THR A O 1
ATOM 631 N N . GLU A 1 88 ? 4.948 3.824 -12.422 1.00 93.75 88 GLU A N 1
ATOM 632 C CA . GLU A 1 88 ? 4.120 2.749 -12.962 1.00 93.75 88 GLU A CA 1
ATOM 633 C C . GLU A 1 88 ? 3.399 1.993 -11.838 1.00 93.75 88 GLU A C 1
ATOM 635 O O . GLU A 1 88 ? 2.188 1.771 -11.915 1.00 93.75 88 GLU A O 1
ATOM 640 N N . ALA A 1 89 ? 4.104 1.670 -10.750 1.00 94.25 89 ALA A N 1
ATOM 641 C CA . ALA A 1 89 ? 3.516 0.974 -9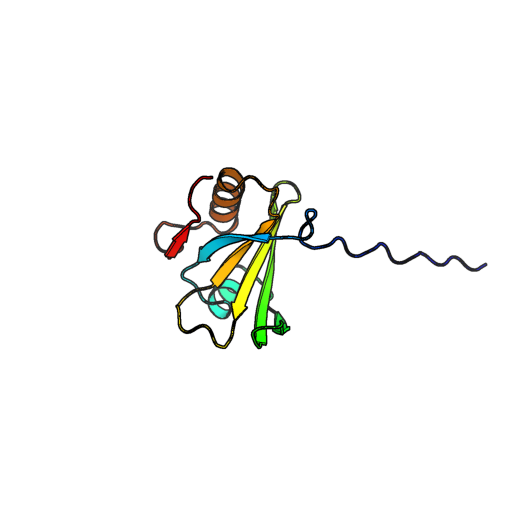.612 1.00 94.25 89 ALA A CA 1
ATOM 642 C C . ALA A 1 89 ? 2.392 1.780 -8.937 1.00 94.25 89 ALA A C 1
ATOM 644 O O . ALA A 1 89 ? 1.373 1.197 -8.568 1.00 94.25 89 ALA A O 1
ATOM 645 N N . ARG A 1 90 ? 2.517 3.113 -8.825 1.00 95.31 90 ARG A N 1
ATOM 646 C CA . ARG A 1 90 ? 1.434 3.981 -8.319 1.00 95.31 90 ARG A CA 1
ATOM 647 C C . ARG A 1 90 ? 0.211 3.934 -9.220 1.00 95.31 90 ARG A C 1
ATOM 649 O O . ARG A 1 90 ? -0.897 3.759 -8.718 1.00 95.31 90 ARG A O 1
ATOM 656 N N . ALA A 1 91 ? 0.404 4.062 -10.533 1.00 95.00 91 ALA A N 1
ATOM 657 C CA . ALA A 1 91 ? -0.693 4.006 -11.494 1.00 95.00 91 ALA A CA 1
ATOM 658 C C . ALA A 1 91 ? -1.420 2.652 -11.434 1.00 95.00 91 ALA A C 1
ATOM 660 O O . ALA A 1 91 ? -2.649 2.606 -11.398 1.00 95.00 91 ALA A O 1
ATOM 661 N N . MET A 1 92 ? -0.665 1.554 -11.351 1.00 96.06 92 MET A N 1
ATOM 662 C CA . MET A 1 92 ? -1.217 0.204 -11.237 1.00 96.06 92 MET A CA 1
ATOM 663 C C . MET A 1 92 ? -1.936 -0.017 -9.908 1.00 96.06 92 MET A C 1
ATOM 665 O O . MET A 1 92 ? -3.032 -0.572 -9.908 1.00 96.06 92 MET A O 1
ATOM 669 N N . LEU A 1 93 ? -1.3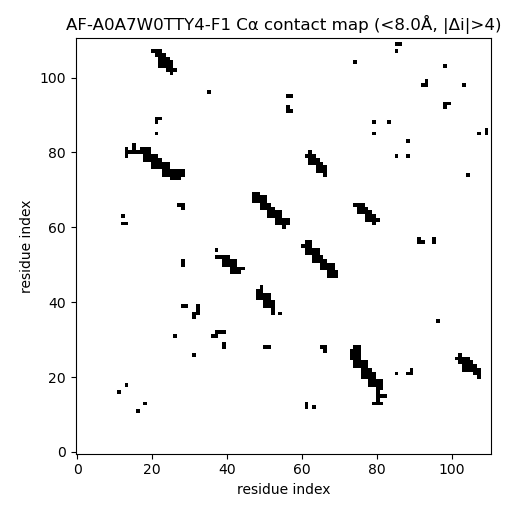64 0.427 -8.786 1.00 96.19 93 LEU A N 1
ATOM 670 C CA . LEU A 1 93 ? -1.992 0.327 -7.469 1.00 96.19 93 LEU A CA 1
ATOM 671 C C . LEU A 1 93 ? -3.310 1.109 -7.427 1.00 96.19 93 LEU A C 1
ATOM 673 O O . LEU A 1 93 ? -4.329 0.569 -7.000 1.00 96.19 93 LEU A O 1
ATOM 677 N N . ALA A 1 94 ? -3.294 2.355 -7.911 1.00 96.56 94 ALA A N 1
ATOM 678 C CA . ALA A 1 94 ? -4.475 3.207 -7.962 1.00 96.56 94 ALA A CA 1
ATOM 679 C C . ALA A 1 94 ? -5.576 2.603 -8.836 1.00 96.56 94 ALA A C 1
ATOM 681 O O . ALA A 1 94 ? -6.728 2.580 -8.422 1.00 96.56 94 ALA A O 1
ATOM 682 N N . ALA A 1 95 ? -5.224 2.050 -10.000 1.00 95.75 95 ALA A N 1
ATOM 683 C CA . ALA A 1 95 ? -6.183 1.365 -10.860 1.00 95.75 95 ALA A CA 1
ATOM 684 C C . ALA A 1 95 ? -6.710 0.057 -10.240 1.00 95.75 95 ALA A C 1
ATOM 686 O O . ALA A 1 95 ? -7.895 -0.238 -10.352 1.00 95.75 95 ALA A O 1
ATOM 687 N N . THR A 1 96 ? -5.848 -0.724 -9.579 1.00 95.56 96 THR A N 1
ATOM 688 C CA . THR A 1 96 ? -6.206 -2.037 -9.006 1.00 95.56 96 THR A CA 1
ATOM 689 C C . THR A 1 96 ? -7.162 -1.903 -7.824 1.00 95.56 96 THR A C 1
ATOM 691 O O . THR A 1 96 ? -8.081 -2.705 -7.682 1.00 95.56 96 THR A O 1
ATOM 694 N N . LEU A 1 97 ? -6.955 -0.892 -6.980 1.00 95.56 97 LEU A N 1
ATOM 695 C CA . LEU A 1 97 ? -7.772 -0.648 -5.791 1.00 95.56 97 LEU A CA 1
ATOM 696 C C . LEU A 1 97 ? -8.812 0.468 -5.990 1.00 95.56 97 LEU A C 1
ATOM 698 O O . LEU A 1 97 ? -9.462 0.850 -5.021 1.00 95.56 97 LEU A O 1
ATOM 702 N N . ASP A 1 98 ? -8.965 0.987 -7.214 1.00 96.31 98 ASP A N 1
ATOM 703 C CA . ASP A 1 98 ? -9.844 2.124 -7.540 1.00 96.31 98 ASP A CA 1
ATOM 704 C C . ASP A 1 98 ? -9.659 3.300 -6.553 1.00 96.31 98 ASP A C 1
ATOM 706 O O . ASP A 1 98 ? -10.605 3.793 -5.933 1.00 96.31 98 ASP A O 1
ATOM 710 N N . LEU A 1 99 ? -8.396 3.690 -6.324 1.00 96.44 99 LEU A N 1
ATOM 711 C CA . LEU A 1 99 ? -8.033 4.687 -5.312 1.00 96.44 99 LEU A CA 1
ATOM 712 C C . LEU A 1 99 ? -8.354 6.103 -5.787 1.00 96.44 99 LEU A C 1
ATOM 714 O O . LEU A 1 99 ? -7.879 6.553 -6.833 1.00 96.44 99 LEU A O 1
ATOM 718 N N . GLY A 1 100 ? -9.085 6.843 -4.956 1.00 94.75 100 GLY A N 1
ATOM 719 C CA . GLY A 1 100 ? -9.303 8.273 -5.114 1.00 94.75 100 GLY A CA 1
ATOM 720 C C . GLY A 1 100 ? -8.324 9.133 -4.299 1.00 94.75 100 GLY A C 1
ATOM 721 O O . GLY A 1 100 ? -7.546 8.627 -3.487 1.00 94.75 100 GLY A O 1
ATOM 722 N N . PRO A 1 101 ? -8.397 10.473 -4.439 1.00 90.69 101 PRO A N 1
ATOM 723 C CA . PRO A 1 101 ? -7.514 11.411 -3.733 1.00 90.69 101 PRO A CA 1
ATOM 724 C C . PRO A 1 101 ? -7.568 11.344 -2.198 1.00 90.69 101 PRO A C 1
ATOM 726 O O . PRO A 1 101 ? -6.641 11.803 -1.543 1.00 90.69 101 PRO A O 1
ATOM 729 N N . GLY A 1 102 ? -8.650 10.814 -1.617 1.00 95.81 102 GLY A N 1
ATOM 730 C CA . GLY A 1 102 ? -8.802 10.657 -0.166 1.00 95.81 102 GLY A CA 1
ATOM 731 C C . GLY A 1 102 ? -8.341 9.302 0.374 1.00 95.81 102 GLY A C 1
ATOM 732 O O . GLY A 1 102 ? -8.266 9.133 1.588 1.00 95.81 102 GLY A O 1
ATOM 733 N N . ASP A 1 103 ? -8.041 8.339 -0.501 1.00 97.94 103 ASP A N 1
ATOM 734 C CA . ASP A 1 103 ? -7.643 6.990 -0.090 1.00 97.94 103 ASP A CA 1
ATOM 735 C C . ASP A 1 103 ? -6.132 6.883 0.180 1.00 97.94 103 ASP A C 1
ATOM 737 O O . ASP A 1 103 ? -5.674 5.867 0.704 1.00 97.94 103 ASP A O 1
ATOM 741 N N . VAL A 1 104 ? -5.352 7.922 -0.143 1.00 97.94 104 VAL A N 1
ATOM 742 C CA . VAL A 1 104 ? -3.890 7.934 -0.003 1.00 97.94 104 VAL A CA 1
ATOM 743 C C . VAL A 1 104 ? -3.438 9.142 0.807 1.00 97.94 104 VAL A C 1
ATOM 745 O O . VAL A 1 104 ? -3.696 10.285 0.440 1.00 97.94 104 VAL A O 1
ATOM 748 N N . LEU A 1 105 ? -2.747 8.882 1.917 1.00 97.81 105 LEU A N 1
ATOM 749 C CA . LEU A 1 105 ? -2.190 9.911 2.800 1.00 97.81 105 LEU A CA 1
ATOM 750 C C . LEU A 1 105 ? -0.860 10.448 2.278 1.00 97.81 105 LEU A C 1
ATOM 752 O O . LEU A 1 105 ? -0.512 11.602 2.519 1.00 97.81 105 LEU A O 1
ATOM 756 N N . TRP A 1 106 ? -0.103 9.595 1.591 1.00 97.50 106 TRP A N 1
ATOM 757 C CA . TRP A 1 106 ? 1.220 9.921 1.089 1.00 97.50 106 TRP A CA 1
ATOM 758 C C . TRP A 1 106 ? 1.603 9.016 -0.079 1.00 97.50 106 TRP A C 1
ATOM 760 O O . TRP A 1 106 ? 1.315 7.819 -0.066 1.00 97.50 106 TRP A O 1
ATOM 770 N N . TRP A 1 107 ? 2.297 9.598 -1.051 1.00 97.00 107 TRP A N 1
ATOM 771 C CA . TRP A 1 107 ? 3.003 8.900 -2.119 1.00 97.00 107 TRP A CA 1
ATOM 772 C C . TRP A 1 107 ? 4.498 9.137 -1.946 1.00 97.00 107 TRP A C 1
ATOM 774 O O . TRP A 1 107 ? 4.893 10.235 -1.543 1.00 97.00 107 TRP A O 1
ATOM 784 N N . SER A 1 108 ? 5.326 8.152 -2.298 1.00 94.50 108 SER A N 1
ATOM 785 C CA . SER A 1 108 ? 6.764 8.382 -2.415 1.00 94.50 108 SER A CA 1
ATOM 786 C C . SER A 1 108 ? 7.061 9.529 -3.393 1.00 94.50 108 SER A C 1
ATOM 788 O O . SER A 1 108 ? 6.225 9.854 -4.237 1.00 94.50 108 SER A O 1
ATOM 790 N N . PRO A 1 109 ? 8.198 10.226 -3.264 1.00 89.88 109 PRO A N 1
ATOM 791 C CA . PRO A 1 109 ? 8.621 11.179 -4.284 1.00 89.88 109 PRO A CA 1
ATOM 792 C C . PRO A 1 109 ? 8.945 10.456 -5.599 1.00 89.88 109 PRO A C 1
ATOM 794 O O . PRO A 1 109 ? 9.180 9.248 -5.611 1.00 89.88 109 PRO A O 1
ATOM 797 N N . ASP A 1 110 ? 8.927 11.184 -6.712 1.00 81.12 110 ASP A N 1
ATOM 798 C CA . ASP A 1 110 ? 9.483 10.681 -7.971 1.00 81.12 110 ASP A CA 1
ATOM 799 C C . ASP A 1 110 ? 11.015 10.698 -7.845 1.00 81.12 110 ASP A C 1
ATOM 801 O O . ASP A 1 110 ? 11.585 11.729 -7.469 1.00 81.12 110 ASP A O 1
ATOM 805 N N . SER A 1 111 ? 11.655 9.550 -8.077 1.00 65.31 111 SER A N 1
ATOM 806 C CA . SER A 1 111 ? 13.116 9.381 -8.026 1.00 65.31 111 SER A CA 1
ATOM 807 C C . SER A 1 111 ? 13.792 9.807 -9.325 1.00 65.31 111 SER A C 1
ATOM 809 O O . SER A 1 111 ? 13.193 9.593 -10.404 1.00 65.31 111 SER A O 1
#